Protein AF-A0A0D0CDY2-F1 (afdb_monomer_lite)

Radius of gyration: 14.5 Å; chains: 1; bounding box: 28×28×36 Å

pLDDT: mean 77.0, std 11.28, range [52.19, 93.38]

Organism: NCBI:txid930991

Secondary structure (DSSP, 8-state):
--HHHHHHHHHHHHHHHHHTTT----TTTT--TTHHHHHHHHHHHHHHHHHHHH-

Foldseek 3Di:
DCLVVVQLVVLVVVCVVCVVVVHHGDCVVPPDPCPVVVVVVVVVVVVVVVVVVVD

Sequence (55 aa):
MDNASNNNMMMQKLGHLLHARGVAFHHDGNCVQCFPHVINLTVQAFLAVLKAHIM

Structure (mmCIF, N/CA/C/O backbone):
data_AF-A0A0D0CDY2-F1
#
_entry.id   AF-A0A0D0CDY2-F1
#
loop_
_atom_site.group_PDB
_atom_site.id
_atom_site.type_symbol
_atom_site.label_atom_id
_atom_site.label_alt_id
_atom_site.label_comp_id
_atom_site.label_asym_id
_atom_site.label_entity_id
_atom_site.label_seq_id
_atom_site.pdbx_PDB_ins_code
_atom_site.Cartn_x
_atom_site.Cartn_y
_atom_site.Cartn_z
_atom_site.occupancy
_atom_site.B_iso_or_equiv
_atom_site.auth_seq_id
_atom_site.auth_comp_id
_atom_site.auth_asym_id
_atom_site.auth_atom_id
_atom_site.pdbx_PDB_model_num
ATOM 1 N N . MET A 1 1 ? -4.422 11.017 -13.071 1.00 52.19 1 MET A N 1
ATOM 2 C CA . MET A 1 1 ? -4.565 9.630 -12.577 1.00 52.19 1 MET A CA 1
ATOM 3 C C . MET A 1 1 ? -4.633 9.735 -11.059 1.00 52.19 1 MET A C 1
ATOM 5 O O . MET A 1 1 ? -3.610 9.972 -10.430 1.00 52.19 1 MET A O 1
ATOM 9 N N . ASP A 1 2 ? -5.838 9.739 -10.487 1.00 57.16 2 ASP A N 1
ATOM 10 C CA . ASP A 1 2 ? -6.054 10.047 -9.065 1.00 57.16 2 ASP A CA 1
ATOM 11 C C . ASP A 1 2 ? -5.693 8.863 -8.161 1.00 57.16 2 ASP A C 1
ATOM 13 O O . ASP A 1 2 ? -6.541 8.071 -7.741 1.00 57.16 2 ASP A O 1
ATOM 17 N N . ASN A 1 3 ? -4.399 8.745 -7.851 1.00 59.22 3 ASN A N 1
ATOM 18 C CA . ASN A 1 3 ? -3.850 7.696 -6.986 1.00 59.22 3 ASN A CA 1
ATOM 19 C C . ASN A 1 3 ? -4.481 7.680 -5.584 1.00 59.22 3 ASN A C 1
ATOM 21 O O . ASN A 1 3 ? -4.601 6.611 -4.987 1.00 59.22 3 ASN A O 1
ATOM 25 N N . ALA A 1 4 ? -4.918 8.836 -5.074 1.00 58.97 4 ALA A N 1
ATOM 26 C CA . ALA A 1 4 ? -5.593 8.941 -3.781 1.00 58.97 4 ALA A CA 1
ATOM 27 C C . ALA A 1 4 ? -6.958 8.226 -3.781 1.00 58.97 4 ALA A C 1
ATOM 29 O O . ALA A 1 4 ? -7.266 7.474 -2.857 1.00 58.97 4 ALA A O 1
ATOM 30 N N . SER A 1 5 ? -7.738 8.389 -4.856 1.00 61.06 5 SER A N 1
ATOM 31 C CA . SER A 1 5 ? -9.045 7.739 -5.013 1.00 61.06 5 SER A CA 1
ATOM 32 C C . SER A 1 5 ? -8.907 6.217 -5.152 1.00 61.06 5 SER A C 1
ATOM 34 O O . SER A 1 5 ? -9.613 5.454 -4.488 1.00 61.06 5 SER A O 1
ATOM 36 N N . ASN A 1 6 ? -7.918 5.760 -5.932 1.00 68.38 6 ASN A N 1
ATOM 37 C CA . ASN A 1 6 ? -7.647 4.329 -6.094 1.00 68.38 6 ASN A CA 1
ATOM 38 C C . ASN A 1 6 ? -7.149 3.673 -4.791 1.00 68.38 6 ASN A C 1
ATOM 40 O O . ASN A 1 6 ? -7.515 2.535 -4.493 1.00 68.38 6 ASN A O 1
ATOM 44 N N . ASN A 1 7 ? -6.361 4.397 -3.985 1.00 69.00 7 ASN A N 1
ATOM 45 C CA . ASN A 1 7 ? -5.933 3.921 -2.669 1.00 69.00 7 ASN A CA 1
ATOM 46 C C . ASN A 1 7 ? -7.125 3.738 -1.730 1.00 69.00 7 ASN A C 1
ATOM 48 O O . ASN A 1 7 ? -7.294 2.663 -1.159 1.00 69.00 7 ASN A O 1
ATOM 52 N N . ASN A 1 8 ? -8.008 4.734 -1.642 1.00 73.31 8 ASN A N 1
ATOM 53 C CA . ASN A 1 8 ? -9.144 4.673 -0.727 1.00 73.31 8 ASN A CA 1
ATOM 54 C C . ASN A 1 8 ? -10.097 3.506 -1.057 1.00 73.31 8 ASN A C 1
ATOM 56 O O . ASN A 1 8 ? -10.520 2.767 -0.168 1.00 73.31 8 ASN A O 1
ATOM 60 N N . MET A 1 9 ? -10.369 3.269 -2.346 1.00 78.56 9 MET A N 1
ATOM 61 C CA . MET A 1 9 ? -11.202 2.141 -2.781 1.00 78.56 9 MET A CA 1
ATOM 62 C C . MET A 1 9 ? -10.581 0.777 -2.431 1.00 78.56 9 MET A C 1
ATOM 64 O O . MET A 1 9 ? -11.283 -0.125 -1.966 1.00 78.56 9 MET A O 1
ATOM 68 N N . MET A 1 10 ? -9.272 0.602 -2.641 1.00 78.75 10 MET A N 1
ATOM 69 C CA . MET A 1 10 ? -8.58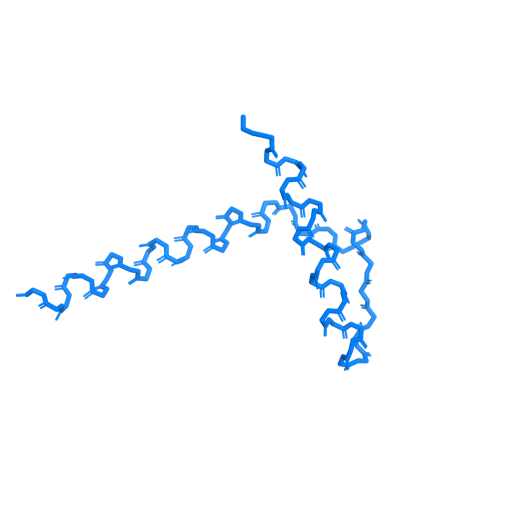9 -0.652 -2.297 1.00 78.75 10 MET A CA 1
ATOM 70 C C . MET A 1 10 ? -8.538 -0.884 -0.789 1.00 78.75 10 MET A C 1
ATOM 72 O O . MET A 1 10 ? -8.749 -2.009 -0.342 1.00 78.75 10 MET A O 1
ATOM 76 N N . MET A 1 11 ? -8.326 0.174 -0.010 1.00 82.88 11 MET A N 1
ATOM 77 C CA . MET A 1 11 ? -8.318 0.125 1.450 1.00 82.88 11 MET A CA 1
ATOM 78 C C . MET A 1 11 ? -9.683 -0.284 2.025 1.00 82.88 11 MET A C 1
ATOM 80 O O . MET A 1 11 ? -9.741 -1.093 2.952 1.00 82.88 11 MET A O 1
ATOM 84 N N . GLN A 1 12 ? -10.791 0.178 1.434 1.00 82.06 12 GLN A N 1
ATOM 85 C CA . GLN A 1 12 ? -12.139 -0.274 1.809 1.00 82.06 12 GLN A CA 1
ATOM 86 C C . GLN A 1 12 ? -12.377 -1.757 1.488 1.00 82.06 12 GLN A C 1
ATOM 88 O O . GLN A 1 12 ? -12.952 -2.489 2.299 1.00 82.06 12 GLN A O 1
ATOM 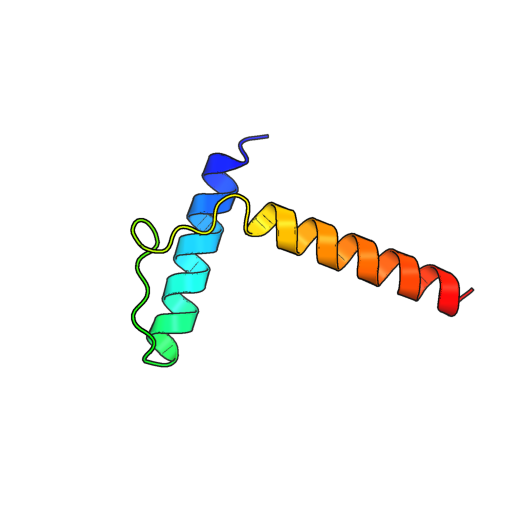93 N N . LYS A 1 13 ? -11.918 -2.227 0.319 1.00 83.62 13 LYS A N 1
ATOM 94 C CA . LYS A 1 13 ? -12.006 -3.650 -0.054 1.00 83.62 13 LYS A CA 1
ATOM 95 C C . LYS A 1 13 ? -11.149 -4.530 0.858 1.00 83.62 13 LYS A C 1
ATOM 97 O O . LYS A 1 13 ? -11.603 -5.592 1.278 1.00 83.62 13 LYS A O 1
ATOM 102 N N . LEU A 1 14 ? -9.944 -4.076 1.201 1.00 83.69 14 LEU A N 1
ATOM 103 C CA . LEU A 1 14 ? -9.059 -4.760 2.140 1.00 83.69 14 LEU A CA 1
ATOM 104 C C . LEU A 1 14 ? -9.707 -4.879 3.525 1.00 83.69 14 LEU A C 1
ATOM 106 O O . LEU A 1 14 ? -9.704 -5.963 4.105 1.00 83.69 14 LEU A O 1
ATOM 110 N N . GLY A 1 15 ? -10.341 -3.809 4.011 1.00 83.44 15 GLY A N 1
ATOM 111 C CA . GLY A 1 15 ? -11.085 -3.832 5.271 1.00 83.44 15 GLY A CA 1
ATOM 112 C C . GLY A 1 15 ? -12.219 -4.855 5.289 1.00 83.44 15 GLY A C 1
ATOM 113 O O . GLY A 1 15 ? -12.339 -5.605 6.254 1.00 83.44 15 GLY A O 1
ATOM 114 N N . HIS A 1 16 ? -12.993 -4.967 4.205 1.00 86.25 16 HIS A N 1
ATOM 115 C CA . HIS A 1 16 ? -14.022 -6.009 4.080 1.00 86.25 16 HIS A CA 1
ATOM 116 C C . HIS A 1 16 ? -13.444 -7.427 4.188 1.00 86.25 16 HIS A C 1
ATOM 118 O O . HIS A 1 16 ? -13.993 -8.263 4.907 1.00 86.25 16 HIS A O 1
ATOM 124 N N . LEU A 1 17 ? -12.329 -7.704 3.50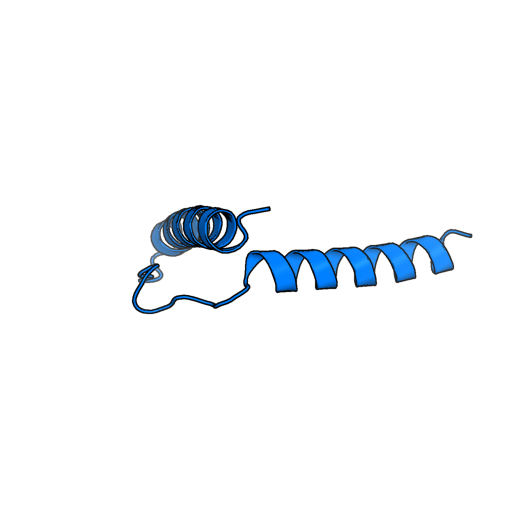5 1.00 88.50 17 LEU A N 1
ATOM 125 C CA . LEU A 1 17 ? -11.684 -9.022 3.535 1.00 88.50 17 LEU A CA 1
ATOM 126 C C . LEU A 1 17 ? -11.117 -9.365 4.919 1.00 88.50 17 LEU A C 1
ATOM 128 O O . LEU A 1 17 ? -11.171 -10.522 5.334 1.00 88.50 17 LEU A O 1
ATOM 132 N N . LEU A 1 18 ? -10.578 -8.373 5.628 1.00 84.31 18 LEU A N 1
ATOM 133 C CA . LEU A 1 18 ? -10.024 -8.546 6.970 1.00 84.31 18 LEU A CA 1
ATOM 134 C C . LEU A 1 18 ? -11.128 -8.741 8.015 1.00 84.31 18 LEU A C 1
ATOM 136 O O . LEU A 1 18 ? -11.041 -9.678 8.811 1.00 84.31 18 LEU A O 1
ATOM 140 N N . HIS A 1 19 ? -12.218 -7.971 7.947 1.00 85.69 19 HIS A N 1
ATOM 141 C CA . HIS A 1 19 ? -13.378 -8.177 8.817 1.00 85.69 19 HIS A CA 1
ATOM 142 C C . HIS A 1 19 ? -14.034 -9.543 8.610 1.00 85.69 19 HIS A C 1
ATOM 144 O O . HIS A 1 19 ? -14.389 -10.194 9.590 1.00 85.69 19 HIS A O 1
ATOM 150 N N . ALA A 1 20 ? -14.118 -10.033 7.369 1.00 90.00 20 ALA A N 1
ATOM 151 C CA . ALA A 1 20 ? -14.614 -11.383 7.092 1.00 90.00 20 ALA A CA 1
ATOM 152 C C . ALA A 1 20 ? -13.771 -12.490 7.763 1.00 90.00 20 ALA A C 1
ATOM 154 O O . ALA A 1 20 ? -14.249 -13.605 7.947 1.00 90.00 20 ALA A O 1
ATOM 155 N N . ARG A 1 21 ? -12.526 -12.186 8.148 1.00 90.88 21 ARG A N 1
ATOM 156 C CA . ARG A 1 21 ? -11.617 -13.083 8.878 1.00 90.88 21 ARG A CA 1
ATOM 157 C C . ARG A 1 21 ? -11.531 -12.765 10.377 1.00 90.88 21 ARG A C 1
ATOM 159 O O . ARG A 1 21 ? -10.665 -13.310 11.054 1.00 90.88 21 ARG A O 1
ATOM 166 N N . GLY A 1 22 ? -12.388 -11.881 10.893 1.00 87.06 22 GLY A N 1
ATOM 167 C CA . GLY A 1 22 ? -12.385 -11.454 12.296 1.00 87.06 22 GLY A CA 1
ATOM 168 C C . GLY A 1 22 ? -11.246 -10.498 12.668 1.00 87.06 22 GLY A C 1
ATOM 169 O O . GLY A 1 22 ? -11.001 -10.275 13.850 1.00 87.06 22 GLY A O 1
ATOM 170 N N . VAL A 1 23 ? -10.540 -9.929 11.687 1.00 84.25 23 VAL A N 1
ATOM 171 C CA . VAL A 1 23 ? -9.452 -8.972 11.920 1.00 84.25 23 VAL A CA 1
ATOM 172 C C . VAL A 1 23 ? -10.020 -7.558 11.891 1.00 84.25 23 VAL A C 1
ATOM 174 O O . VAL A 1 23 ? -10.517 -7.113 10.857 1.00 84.25 23 VAL A O 1
ATOM 177 N N . ALA A 1 24 ? -9.931 -6.842 13.012 1.00 78.06 24 ALA A N 1
ATOM 178 C CA . ALA A 1 24 ? -10.357 -5.449 13.098 1.00 78.06 24 ALA A CA 1
ATOM 179 C C . ALA A 1 24 ? -9.492 -4.562 12.188 1.00 78.06 24 ALA A C 1
ATOM 181 O O . ALA A 1 24 ? -8.269 -4.511 12.336 1.00 78.06 24 ALA A O 1
ATOM 182 N N . PHE A 1 25 ? -10.120 -3.856 11.247 1.00 78.38 25 PHE A N 1
ATOM 183 C CA . PHE A 1 25 ? -9.408 -3.000 10.305 1.00 78.38 25 PHE A CA 1
ATOM 184 C C . PHE A 1 25 ? -10.192 -1.728 9.992 1.00 78.38 25 PHE A C 1
ATOM 186 O O . PHE A 1 25 ? -11.338 -1.788 9.550 1.00 78.38 25 PHE A O 1
ATOM 193 N N . HIS A 1 26 ? -9.549 -0.569 10.152 1.00 72.38 26 HIS A N 1
ATOM 194 C CA . HIS A 1 26 ? -10.145 0.716 9.807 1.00 72.38 26 HIS A CA 1
ATOM 195 C C . HIS A 1 26 ? -9.320 1.410 8.722 1.00 72.38 26 HIS A C 1
ATOM 197 O O . HIS A 1 26 ? -8.127 1.625 8.891 1.00 72.38 26 HIS A O 1
ATOM 203 N N . HIS A 1 27 ? -9.955 1.738 7.597 1.00 66.25 27 HIS A N 1
ATOM 204 C CA . HIS A 1 27 ? -9.282 2.259 6.403 1.00 66.25 27 HIS A CA 1
ATOM 205 C C . HIS A 1 27 ? -8.581 3.610 6.625 1.00 66.25 27 HIS A C 1
ATOM 207 O O . HIS A 1 27 ? -7.610 3.885 5.931 1.00 66.25 27 HIS A O 1
ATOM 213 N N . ASP A 1 28 ? -9.043 4.410 7.591 1.00 65.00 28 ASP A N 1
ATOM 214 C CA . ASP A 1 28 ? -8.447 5.697 7.970 1.00 65.00 28 ASP A CA 1
ATOM 215 C C . ASP A 1 28 ? -7.333 5.526 9.027 1.00 65.00 28 ASP A C 1
ATOM 217 O O . ASP A 1 28 ? -6.220 6.013 8.853 1.00 65.00 28 ASP A O 1
ATOM 221 N N . GLY A 1 29 ? -7.578 4.718 10.069 1.00 59.97 29 GLY A N 1
ATOM 222 C CA . GLY A 1 29 ? -6.617 4.473 11.159 1.00 59.97 29 GLY A CA 1
ATOM 223 C C . GLY A 1 29 ? -5.475 3.501 10.830 1.00 59.97 29 GLY A C 1
ATOM 224 O O . GLY A 1 29 ? -4.417 3.575 11.444 1.00 59.97 29 GLY A O 1
ATOM 225 N N . ASN A 1 30 ? -5.666 2.618 9.844 1.00 62.34 30 ASN A N 1
ATOM 226 C CA . ASN A 1 30 ? -4.669 1.663 9.344 1.00 62.34 30 ASN A CA 1
ATOM 227 C C . ASN A 1 30 ? -4.336 1.938 7.869 1.00 62.34 30 ASN A C 1
ATOM 229 O O . ASN A 1 30 ? -4.070 1.006 7.105 1.00 62.34 30 ASN A O 1
ATOM 233 N N . CYS A 1 31 ? -4.422 3.202 7.440 1.00 66.31 31 CYS A N 1
ATOM 234 C CA . CYS A 1 31 ? -4.222 3.575 6.047 1.00 66.31 31 CYS A CA 1
ATOM 235 C C . CYS A 1 31 ? -2.795 3.261 5.590 1.00 66.31 31 CYS A C 1
ATOM 237 O O . CYS A 1 31 ? -1.844 3.958 5.942 1.00 66.31 31 CYS A O 1
ATOM 239 N N . VAL A 1 32 ? -2.638 2.220 4.770 1.00 68.88 32 VAL A N 1
ATOM 240 C CA . VAL A 1 32 ? -1.362 1.947 4.115 1.00 68.88 32 VAL A CA 1
ATOM 241 C C . VAL A 1 32 ? -1.272 2.881 2.915 1.00 68.88 32 VAL A C 1
ATOM 243 O O . VAL A 1 32 ? -1.883 2.658 1.864 1.00 68.88 32 VAL A O 1
ATOM 246 N N . GLN A 1 33 ? -0.536 3.981 3.080 1.00 64.31 33 GLN A N 1
ATOM 247 C CA . GLN A 1 33 ? -0.263 4.892 1.976 1.00 64.31 33 GLN A CA 1
ATOM 248 C C . GLN A 1 33 ? 0.367 4.130 0.810 1.00 64.31 33 GLN A C 1
ATOM 250 O O . GLN A 1 33 ? 1.239 3.282 0.991 1.00 64.31 33 GLN A O 1
ATOM 255 N N . CYS A 1 34 ? -0.097 4.443 -0.401 1.00 68.00 34 CYS A N 1
ATOM 256 C CA . CYS A 1 34 ? 0.412 3.853 -1.635 1.00 68.00 34 CYS A CA 1
ATOM 257 C C . CYS A 1 34 ? 0.248 2.323 -1.726 1.00 68.00 34 CYS A C 1
ATOM 259 O O . CYS A 1 34 ? 0.913 1.703 -2.553 1.00 68.00 34 CYS A O 1
ATOM 261 N N . PHE A 1 35 ? -0.657 1.702 -0.961 1.00 69.56 35 PHE A N 1
ATOM 262 C CA . PHE A 1 35 ? -0.877 0.252 -1.002 1.00 69.56 35 PHE A CA 1
ATOM 263 C C . PHE A 1 35 ? -1.113 -0.311 -2.422 1.00 69.56 35 PHE A C 1
ATOM 265 O O . PHE A 1 35 ? -0.370 -1.209 -2.824 1.00 69.56 35 PHE A O 1
ATOM 272 N N . PRO A 1 36 ? -2.019 0.248 -3.255 1.00 68.81 36 PRO A N 1
ATOM 273 C CA . PRO A 1 36 ? -2.171 -0.178 -4.645 1.00 68.81 36 PRO A CA 1
ATOM 274 C C . PRO A 1 36 ? -0.885 -0.037 -5.453 1.00 68.81 36 PRO A C 1
ATOM 276 O O . PRO A 1 36 ? -0.622 -0.833 -6.350 1.00 68.81 36 PRO A O 1
ATOM 279 N N . HIS A 1 37 ? -0.096 0.998 -5.160 1.00 72.88 37 HIS A N 1
ATOM 280 C CA . HIS A 1 37 ? 1.132 1.285 -5.883 1.00 72.88 37 HIS A CA 1
ATOM 281 C C . HIS A 1 37 ? 2.211 0.246 -5.564 1.00 72.88 37 HIS A C 1
ATOM 283 O O . HIS A 1 37 ? 2.817 -0.284 -6.490 1.00 72.88 37 HIS A O 1
ATOM 289 N N . VAL A 1 38 ? 2.385 -0.118 -4.288 1.00 79.12 38 VAL A N 1
ATOM 290 C CA . VAL A 1 38 ? 3.319 -1.176 -3.870 1.00 79.12 38 VAL A CA 1
ATOM 291 C C . VAL A 1 38 ? 2.920 -2.519 -4.476 1.00 79.12 38 VAL A C 1
ATOM 293 O O . VAL A 1 38 ? 3.761 -3.171 -5.086 1.00 79.12 38 VAL A O 1
ATOM 296 N N . ILE A 1 39 ? 1.638 -2.899 -4.409 1.00 82.31 39 ILE A N 1
ATOM 297 C CA . ILE A 1 39 ? 1.152 -4.146 -5.024 1.00 82.31 39 ILE A CA 1
ATOM 298 C C . ILE A 1 39 ? 1.416 -4.156 -6.533 1.00 82.31 39 ILE A C 1
ATOM 300 O O . ILE A 1 39 ? 1.911 -5.147 -7.068 1.00 82.31 39 ILE A O 1
ATOM 304 N N . ASN A 1 40 ? 1.143 -3.045 -7.220 1.00 80.94 40 ASN A N 1
ATOM 305 C CA . ASN A 1 40 ? 1.428 -2.919 -8.644 1.00 80.94 40 ASN A CA 1
ATOM 306 C C . ASN A 1 40 ? 2.932 -3.068 -8.950 1.00 80.94 40 ASN A C 1
ATOM 308 O O . ASN A 1 40 ? 3.285 -3.798 -9.874 1.00 80.94 40 ASN A O 1
ATOM 312 N N . LEU A 1 41 ? 3.819 -2.439 -8.170 1.00 84.56 41 LEU A N 1
ATOM 313 C CA . LEU A 1 41 ? 5.271 -2.590 -8.332 1.00 84.56 41 LEU A CA 1
ATOM 314 C C . LEU A 1 41 ? 5.725 -4.038 -8.098 1.00 84.56 41 LEU A C 1
ATOM 316 O O . LEU A 1 41 ? 6.497 -4.572 -8.893 1.00 84.56 41 LEU A O 1
ATOM 320 N N . THR A 1 42 ? 5.215 -4.698 -7.056 1.00 87.25 42 THR A N 1
ATOM 321 C CA . THR A 1 42 ? 5.534 -6.101 -6.759 1.00 87.25 42 THR A CA 1
ATOM 322 C C . THR A 1 42 ? 5.102 -7.028 -7.892 1.00 87.25 42 THR A C 1
ATOM 324 O O . THR A 1 42 ? 5.888 -7.869 -8.327 1.00 87.25 42 THR A O 1
ATOM 327 N N . VAL A 1 43 ? 3.884 -6.859 -8.417 1.00 86.75 43 VAL A N 1
ATOM 328 C CA . VAL A 1 43 ? 3.391 -7.655 -9.552 1.00 86.75 43 VAL A CA 1
ATOM 329 C C . VAL A 1 43 ? 4.247 -7.419 -10.796 1.00 86.75 43 VAL A C 1
ATOM 331 O O . VAL A 1 43 ? 4.607 -8.380 -11.473 1.00 86.75 43 VAL A O 1
ATOM 334 N N . GLN A 1 44 ? 4.623 -6.171 -11.090 1.00 86.81 44 GLN A N 1
ATOM 335 C CA . GLN A 1 44 ? 5.494 -5.868 -12.229 1.00 86.81 44 GLN A CA 1
ATOM 336 C C . GLN A 1 44 ? 6.876 -6.518 -12.090 1.00 86.81 44 GLN A C 1
ATOM 338 O O . GLN A 1 44 ? 7.353 -7.125 -13.049 1.00 86.81 44 GLN A O 1
ATOM 343 N N . ALA A 1 45 ? 7.484 -6.456 -10.903 1.00 91.44 45 ALA A N 1
ATOM 344 C 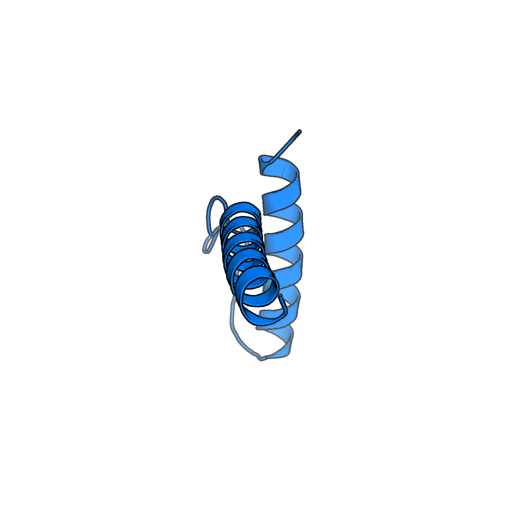CA . ALA A 1 45 ? 8.760 -7.114 -10.630 1.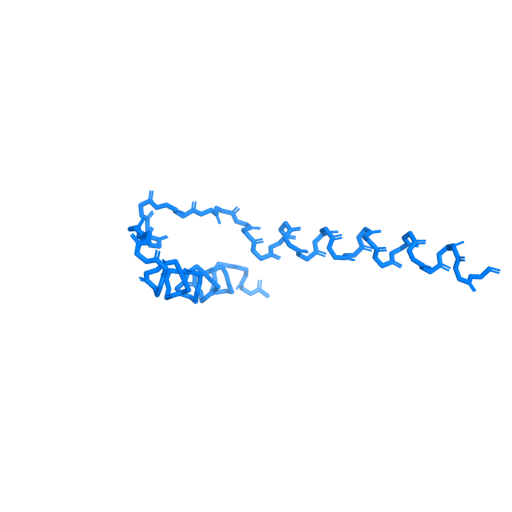00 91.44 45 ALA A CA 1
ATOM 345 C C . ALA A 1 45 ? 8.657 -8.638 -10.806 1.00 91.44 45 ALA A C 1
ATOM 347 O O . ALA A 1 45 ? 9.484 -9.243 -11.486 1.00 91.44 45 ALA A O 1
ATOM 348 N N . PHE A 1 46 ? 7.602 -9.252 -10.264 1.00 90.88 46 PHE A N 1
ATOM 349 C CA . PHE A 1 46 ? 7.368 -10.687 -10.402 1.00 90.88 46 PHE A CA 1
ATOM 350 C C . PHE A 1 46 ? 7.176 -11.107 -11.866 1.00 90.88 46 PHE A C 1
ATOM 352 O O . PHE A 1 46 ? 7.793 -12.065 -12.329 1.00 90.88 46 PHE A O 1
ATOM 359 N N . LEU A 1 47 ? 6.368 -10.364 -12.627 1.00 92.38 47 LEU A N 1
ATOM 360 C CA . LEU A 1 47 ? 6.149 -10.632 -14.049 1.00 92.38 47 LEU A CA 1
ATOM 361 C C . LEU A 1 47 ? 7.422 -10.450 -14.883 1.00 92.38 47 LEU A C 1
ATOM 363 O O . LEU A 1 47 ? 7.598 -11.165 -15.868 1.00 92.38 47 LEU A O 1
ATOM 367 N N . ALA A 1 48 ? 8.302 -9.514 -14.518 1.00 90.69 48 ALA A N 1
ATOM 368 C CA . ALA A 1 48 ? 9.582 -9.327 -15.196 1.00 90.69 48 ALA A CA 1
ATOM 369 C C . ALA A 1 48 ? 10.490 -10.553 -15.022 1.00 90.69 48 ALA A C 1
ATOM 371 O O . ALA A 1 48 ? 11.036 -11.051 -16.006 1.00 90.69 48 ALA A O 1
ATOM 372 N N . VAL A 1 49 ? 10.577 -11.083 -13.798 1.00 93.38 49 VAL A N 1
ATOM 373 C CA . VAL A 1 49 ? 11.314 -12.322 -13.504 1.00 93.38 49 VAL A CA 1
ATOM 374 C C . VAL A 1 49 ? 10.701 -13.501 -14.256 1.00 93.38 49 VAL A C 1
ATOM 376 O O . VAL A 1 49 ? 11.416 -14.242 -14.923 1.00 93.38 49 VAL A O 1
ATOM 379 N N . LEU A 1 50 ? 9.375 -13.648 -14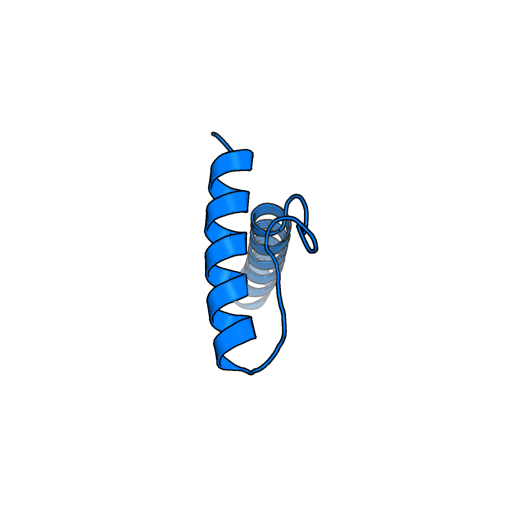.222 1.00 91.62 50 LEU A N 1
ATOM 380 C CA . LEU A 1 50 ? 8.693 -14.748 -14.902 1.00 91.62 50 LEU A CA 1
ATOM 381 C C . LEU A 1 50 ? 8.946 -14.737 -16.418 1.00 91.62 50 LEU A C 1
ATOM 383 O O . LEU A 1 50 ? 9.232 -15.778 -17.000 1.00 91.62 50 LEU A O 1
ATOM 387 N N . LYS A 1 51 ? 8.896 -13.561 -17.056 1.00 87.12 51 LYS A N 1
ATOM 388 C CA . LYS A 1 51 ? 9.215 -13.411 -18.486 1.00 87.12 51 LYS A CA 1
ATOM 389 C C . LYS A 1 51 ? 10.663 -13.776 -18.799 1.00 87.12 51 LYS A C 1
ATOM 391 O O . LYS A 1 51 ? 10.903 -14.418 -19.811 1.00 87.12 51 LYS A O 1
ATOM 396 N N . ALA A 1 52 ? 11.602 -13.392 -17.936 1.00 84.06 52 ALA A N 1
ATOM 397 C CA . ALA A 1 52 ? 13.020 -13.698 -18.113 1.00 84.06 52 ALA A CA 1
ATOM 398 C C . ALA A 1 52 ? 13.361 -15.188 -17.922 1.00 84.06 52 ALA A C 1
ATOM 400 O O . ALA A 1 52 ? 14.396 -15.623 -18.404 1.00 84.06 52 ALA A O 1
ATOM 401 N N . HIS A 1 53 ? 12.516 -15.952 -17.220 1.00 74.44 53 HIS A N 1
ATOM 402 C CA . HIS A 1 53 ? 12.698 -17.393 -16.994 1.00 74.44 53 HIS A CA 1
ATOM 403 C C . HIS A 1 53 ? 11.908 -18.294 -17.959 1.00 74.44 53 HIS A C 1
ATOM 405 O O . HIS A 1 53 ? 12.153 -19.498 -17.987 1.00 74.44 53 HIS A O 1
ATOM 411 N N . ILE A 1 54 ? 10.932 -17.748 -18.694 1.00 68.38 54 ILE A N 1
ATOM 412 C CA . ILE A 1 54 ? 10.120 -18.482 -19.686 1.00 68.38 54 ILE A CA 1
ATOM 413 C C . ILE A 1 54 ? 10.626 -18.249 -21.130 1.00 68.38 54 ILE A C 1
ATOM 415 O O . ILE A 1 54 ? 10.206 -18.958 -22.044 1.00 68.38 54 ILE A O 1
ATOM 419 N N . MET A 1 55 ? 11.542 -17.294 -21.336 1.00 52.59 55 MET A N 1
ATOM 420 C CA . MET A 1 55 ? 12.364 -17.155 -22.552 1.00 52.59 55 MET A CA 1
ATOM 421 C C . MET A 1 55 ? 13.694 -17.883 -22.395 1.00 52.59 55 MET A C 1
ATOM 423 O O . MET A 1 55 ? 14.171 -18.407 -23.424 1.00 52.59 55 MET A O 1
#